Protein AF-A0A962AGZ8-F1 (afdb_monomer)

pLDDT: mean 76.66, std 17.69, range [42.62, 96.75]

Secondary structure (DSSP, 8-state):
--SHHHHHHHHHHHHHHHHHHHHHHHTT------S----HHHHHHHHHHHHHHHHHHHHHHHHHHHHH-TT-HHHHHHHHHHHHHTT--HHHHHHHHHHHHHHSTT-HHHHHHHHHHHSPPGGGTT-

Solvent-accessible surface area (backbone atoms only — not comparable to full-atom values): 7457 Å² total; per-residue (Å²): 144,77,76,70,63,60,57,54,55,52,51,53,52,51,52,54,51,51,51,52,52,51,50,58,59,60,72,63,61,76,73,92,66,100,56,84,79,74,59,68,64,61,57,51,51,53,52,51,50,53,52,52,50,52,53,51,53,49,51,50,49,39,53,54,49,36,72,78,38,80,78,47,34,67,53,34,48,53,44,33,46,51,35,49,77,68,69,45,66,50,70,63,34,50,53,39,43,54,57,20,36,76,72,43,72,85,49,64,66,55,56,53,46,50,52,60,53,68,52,72,57,81,84,67,75,79,120

Structure (mmCIF, N/CA/C/O backbone):
data_AF-A0A962AGZ8-F1
#
_entry.id   AF-A0A962AGZ8-F1
#
loop_
_atom_site.group_PDB
_atom_site.id
_atom_site.type_symbol
_atom_site.label_atom_id
_atom_site.label_alt_id
_atom_site.label_comp_id
_atom_site.label_asym_id
_atom_site.label_entity_id
_atom_site.label_seq_id
_atom_site.pdbx_PDB_ins_code
_atom_site.Cartn_x
_atom_site.Cartn_y
_atom_site.Cartn_z
_atom_site.occupancy
_atom_site.B_iso_or_equiv
_atom_site.auth_seq_id
_atom_site.auth_comp_id
_atom_site.auth_asym_id
_atom_site.auth_atom_id
_atom_site.pdbx_PDB_model_num
ATOM 1 N N . MET A 1 1 ? -41.383 8.520 -24.402 1.00 50.31 1 MET A N 1
ATOM 2 C CA . MET A 1 1 ? -40.368 8.178 -25.429 1.00 50.31 1 MET A CA 1
ATOM 3 C C . MET A 1 1 ? -39.261 9.238 -25.445 1.00 50.31 1 MET A C 1
ATOM 5 O O . MET A 1 1 ? -39.315 10.142 -26.262 1.00 50.31 1 MET A O 1
ATOM 9 N N . THR A 1 2 ? -38.274 9.182 -24.542 1.00 54.00 2 THR A N 1
ATOM 10 C CA . THR A 1 2 ? -37.207 10.218 -24.469 1.00 54.00 2 THR A CA 1
ATOM 11 C C . THR A 1 2 ? -35.845 9.708 -23.968 1.00 54.00 2 THR A C 1
ATOM 13 O O . THR A 1 2 ? -34.929 10.500 -23.796 1.00 54.00 2 THR A O 1
ATOM 16 N N . ALA A 1 3 ? -35.642 8.396 -23.795 1.00 52.41 3 ALA A N 1
ATOM 17 C CA . ALA A 1 3 ? -34.356 7.851 -23.327 1.00 52.41 3 ALA A CA 1
ATOM 18 C C . ALA A 1 3 ? -33.334 7.580 -24.455 1.00 52.41 3 ALA A C 1
ATOM 20 O O . ALA A 1 3 ? -32.144 7.418 -24.198 1.00 52.41 3 ALA A O 1
ATOM 21 N N . SER A 1 4 ? -33.775 7.542 -25.718 1.00 53.12 4 SER A N 1
ATOM 22 C CA . SER A 1 4 ? -32.930 7.075 -26.831 1.00 53.12 4 SER A CA 1
ATOM 23 C C . SER A 1 4 ? -32.021 8.151 -27.436 1.00 53.12 4 SER A C 1
ATOM 25 O O . SER A 1 4 ? -31.049 7.822 -28.106 1.00 53.12 4 SER A O 1
ATOM 27 N N . ARG A 1 5 ? -32.303 9.439 -27.197 1.00 54.88 5 ARG A N 1
ATOM 28 C CA . ARG A 1 5 ? -31.551 10.556 -27.803 1.00 54.88 5 ARG A CA 1
ATOM 29 C C . ARG A 1 5 ? -30.249 10.887 -27.062 1.00 54.88 5 ARG A C 1
ATOM 31 O O . ARG A 1 5 ? -29.282 11.288 -27.696 1.00 54.88 5 ARG A O 1
ATOM 38 N N . PHE A 1 6 ? -30.186 10.627 -25.753 1.00 53.38 6 PHE A N 1
ATOM 39 C CA . PHE A 1 6 ? -28.974 10.837 -24.949 1.00 53.38 6 PHE A CA 1
ATOM 40 C C . PHE A 1 6 ? -27.847 9.855 -25.289 1.00 53.38 6 PHE A C 1
ATOM 42 O O . PHE A 1 6 ? -26.677 10.225 -25.279 1.00 53.38 6 PHE A O 1
ATOM 49 N N . ARG A 1 7 ? -28.190 8.612 -25.648 1.00 55.00 7 ARG A N 1
ATOM 50 C CA . ARG A 1 7 ? -27.199 7.586 -26.009 1.00 55.00 7 ARG A CA 1
ATOM 51 C C . ARG A 1 7 ? -26.507 7.883 -27.336 1.00 55.00 7 ARG A C 1
ATOM 53 O O . ARG A 1 7 ? -25.311 7.652 -27.455 1.00 55.00 7 ARG A O 1
ATOM 60 N N . ILE A 1 8 ? -27.241 8.442 -28.296 1.00 57.44 8 ILE A N 1
ATOM 61 C CA . ILE A 1 8 ? -26.705 8.795 -29.616 1.00 57.44 8 ILE A CA 1
ATOM 62 C C . ILE A 1 8 ? -25.751 9.993 -29.499 1.00 57.44 8 ILE A C 1
ATOM 64 O O . ILE A 1 8 ? -24.678 9.980 -30.096 1.00 57.44 8 ILE A O 1
ATOM 68 N N . LEU A 1 9 ? -26.090 10.984 -28.664 1.00 57.91 9 LEU A N 1
ATOM 69 C CA . LEU A 1 9 ? -25.225 12.142 -28.428 1.00 57.91 9 LEU A CA 1
ATOM 70 C C . LEU A 1 9 ? -23.910 11.752 -27.730 1.00 57.91 9 LEU A C 1
ATOM 72 O O . LEU A 1 9 ? -22.845 12.224 -28.116 1.00 57.91 9 LEU A O 1
ATOM 76 N N . ALA A 1 10 ? -23.973 10.849 -26.744 1.00 59.16 10 ALA A N 1
ATOM 77 C CA . ALA A 1 10 ? -22.787 10.354 -26.043 1.00 59.16 10 ALA A CA 1
ATOM 78 C C . ALA A 1 10 ? -21.858 9.542 -26.966 1.00 59.16 10 ALA A C 1
ATOM 80 O O . ALA A 1 10 ? -20.638 9.658 -26.874 1.00 59.16 10 ALA A O 1
ATOM 81 N N . PHE A 1 11 ? -22.428 8.766 -27.894 1.00 59.25 11 PHE A N 1
ATOM 82 C CA . PH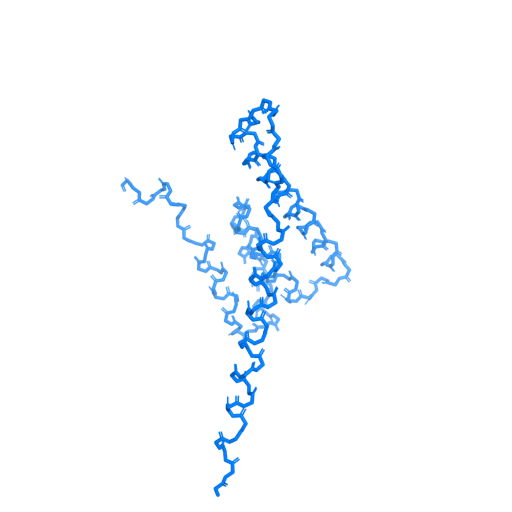E A 1 11 ? -21.653 7.990 -28.866 1.00 59.25 11 PHE A CA 1
ATOM 83 C C . PHE A 1 11 ? -20.949 8.880 -29.897 1.00 59.25 11 PHE A C 1
ATOM 85 O O . PHE A 1 11 ? -19.788 8.645 -30.228 1.00 59.25 11 PHE A O 1
ATOM 92 N N . ALA A 1 12 ? -21.620 9.935 -30.367 1.00 62.59 12 ALA A N 1
ATOM 93 C CA . ALA A 1 12 ? -21.024 10.901 -31.287 1.00 62.59 12 ALA A CA 1
ATOM 94 C C . ALA A 1 12 ? -19.846 11.656 -30.642 1.00 62.59 12 ALA A C 1
ATOM 96 O O . ALA A 1 12 ? -18.816 11.860 -31.284 1.00 62.59 12 ALA A O 1
ATOM 97 N N . LEU A 1 13 ? -19.961 12.005 -29.355 1.00 62.78 13 LEU A N 1
ATOM 98 C CA . LEU A 1 13 ? -18.887 12.671 -28.614 1.00 62.78 13 LEU A CA 1
ATOM 99 C C . LEU A 1 13 ? -17.679 11.746 -28.386 1.00 62.78 13 LEU A C 1
ATOM 101 O O . LEU A 1 13 ? -16.535 12.182 -28.507 1.00 62.78 13 LEU A O 1
ATOM 105 N N . ALA A 1 14 ? -17.925 10.460 -28.120 1.00 61.09 14 ALA A N 1
ATOM 106 C CA . ALA A 1 14 ? -16.871 9.456 -27.977 1.00 61.09 14 ALA A CA 1
ATOM 107 C C . ALA A 1 14 ? -16.116 9.208 -29.295 1.00 61.09 14 ALA A C 1
ATOM 109 O O . ALA A 1 14 ? -14.892 9.082 -29.287 1.00 61.09 14 ALA A O 1
ATOM 110 N N . LEU A 1 15 ? -16.820 9.203 -30.433 1.00 69.38 15 LEU A N 1
ATOM 111 C CA . LEU A 1 15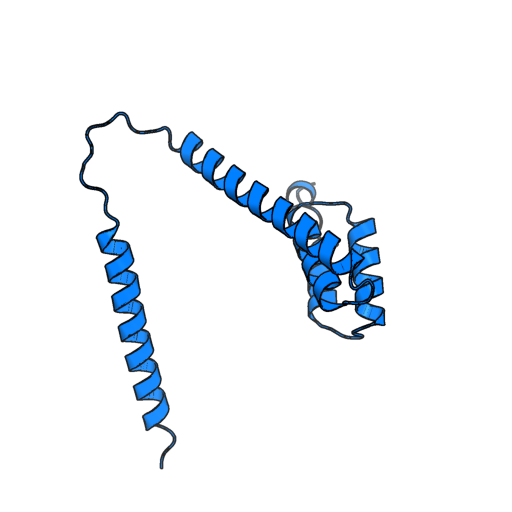 ? -16.201 9.075 -31.758 1.00 69.38 15 LEU A CA 1
ATOM 112 C C . LEU A 1 15 ? -15.349 10.297 -32.121 1.00 69.38 15 LEU A C 1
ATOM 114 O O . LEU A 1 15 ? -14.245 10.136 -32.640 1.00 69.38 15 LEU A O 1
ATOM 118 N N . ALA A 1 16 ? -15.814 11.507 -31.801 1.00 69.38 16 ALA A N 1
ATOM 119 C CA . ALA A 1 16 ? -15.030 12.723 -32.009 1.00 69.38 16 ALA A CA 1
ATOM 120 C C . ALA A 1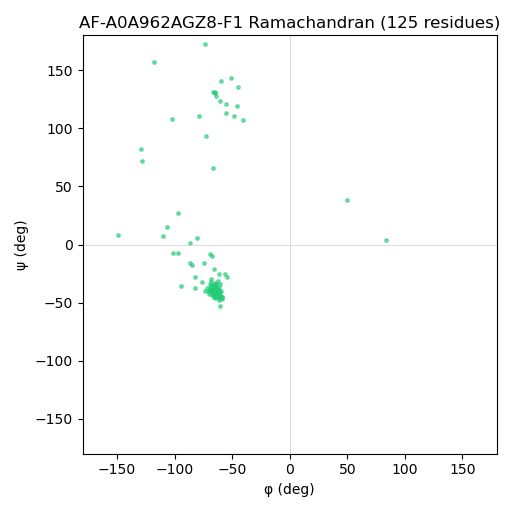 16 ? -13.750 12.726 -31.155 1.00 69.38 16 ALA A C 1
ATOM 122 O O . ALA A 1 16 ? -12.675 13.063 -31.649 1.00 69.38 16 ALA A O 1
ATOM 123 N N . PHE A 1 17 ? -13.838 12.279 -29.899 1.00 69.50 17 PHE A N 1
ATOM 124 C CA . PHE A 1 17 ? -12.672 12.159 -29.024 1.00 69.50 17 PHE A CA 1
ATOM 125 C C . PHE A 1 17 ? -11.678 11.104 -29.531 1.00 69.50 17 PHE A C 1
ATOM 127 O O . PHE A 1 17 ? -10.476 11.359 -29.572 1.00 69.50 17 PHE A O 1
ATOM 134 N N . ALA A 1 18 ? -12.171 9.953 -29.999 1.00 68.62 18 ALA A N 1
ATOM 135 C CA . ALA A 1 18 ? -11.334 8.915 -30.596 1.00 68.62 18 ALA A CA 1
ATOM 136 C C . ALA A 1 18 ? -10.606 9.409 -31.859 1.00 68.62 18 ALA A C 1
ATOM 138 O O . ALA A 1 18 ? -9.424 9.120 -32.029 1.00 68.62 18 ALA A O 1
ATOM 139 N N . ALA A 1 19 ? -11.266 10.205 -32.707 1.00 70.06 19 ALA A N 1
ATOM 140 C CA . ALA A 1 19 ? -10.645 10.790 -33.895 1.00 70.06 19 ALA A CA 1
ATOM 141 C C . ALA A 1 19 ? -9.545 11.810 -33.544 1.00 70.06 19 ALA A C 1
ATOM 143 O O . ALA A 1 19 ? -8.493 11.819 -34.180 1.00 70.06 19 ALA A O 1
ATOM 144 N N . ILE A 1 20 ? -9.748 12.626 -32.503 1.00 71.00 20 ILE A N 1
ATOM 145 C CA . ILE A 1 20 ? -8.750 13.601 -32.031 1.00 71.00 20 ILE A CA 1
ATOM 146 C C . ILE A 1 20 ? -7.527 12.889 -31.437 1.00 71.00 20 ILE A C 1
ATOM 148 O O . ILE A 1 20 ? -6.392 13.248 -31.748 1.00 71.00 20 ILE A O 1
ATOM 152 N N . VAL A 1 21 ? -7.742 11.845 -30.633 1.00 69.50 21 VAL A N 1
ATOM 153 C CA . VAL A 1 21 ? -6.657 11.030 -30.067 1.00 69.50 21 VAL A CA 1
ATOM 154 C C . VAL A 1 21 ? -5.889 10.304 -31.175 1.00 69.50 21 VAL A C 1
ATOM 156 O O . VAL A 1 21 ? -4.660 10.303 -31.168 1.00 69.50 21 VAL A O 1
ATOM 159 N N . LEU A 1 22 ? -6.589 9.759 -32.174 1.00 68.75 22 LEU A N 1
ATOM 160 C CA . LEU A 1 22 ? -5.962 9.085 -33.310 1.00 68.75 22 LEU A CA 1
ATOM 161 C C . LEU A 1 22 ? -5.146 10.055 -34.182 1.00 68.75 22 LEU A C 1
ATOM 163 O O . LEU A 1 22 ? -4.044 9.708 -34.605 1.00 68.75 22 LEU A O 1
ATOM 167 N N . ALA A 1 23 ? -5.630 11.284 -34.391 1.00 63.66 23 ALA A N 1
ATOM 168 C CA . ALA A 1 23 ? -4.889 12.330 -35.096 1.00 63.66 23 ALA A CA 1
ATOM 169 C C . ALA A 1 23 ? -3.637 12.785 -34.320 1.00 63.66 23 ALA A C 1
ATOM 171 O O . ALA A 1 23 ? -2.583 12.982 -34.923 1.00 63.66 23 ALA A O 1
ATOM 172 N N . ALA A 1 24 ? -3.712 12.883 -32.988 1.00 62.25 24 ALA A N 1
ATOM 173 C CA . ALA A 1 24 ? -2.562 13.205 -32.137 1.00 62.25 24 ALA A CA 1
ATOM 174 C C . ALA A 1 24 ? -1.505 12.082 -32.111 1.00 62.25 24 ALA A C 1
ATOM 176 O O . ALA A 1 24 ? -0.309 12.357 -32.023 1.00 62.25 24 ALA A O 1
ATOM 177 N N . LEU A 1 25 ? -1.934 10.822 -32.237 1.00 59.56 25 LEU A N 1
ATOM 178 C CA . LEU A 1 25 ? -1.047 9.666 -32.396 1.00 59.56 25 LEU A CA 1
ATOM 179 C C . LEU A 1 25 ? -0.384 9.626 -33.781 1.00 59.56 25 LEU A C 1
ATOM 181 O O . LEU A 1 25 ? 0.797 9.302 -33.875 1.00 59.56 25 LEU A O 1
ATOM 185 N N . TYR A 1 26 ? -1.099 10.012 -34.842 1.00 59.41 26 TYR A N 1
ATOM 186 C CA . TYR A 1 26 ? -0.548 10.052 -36.203 1.00 59.41 26 TYR A CA 1
ATOM 187 C C . TYR A 1 26 ? 0.377 11.248 -36.461 1.00 59.41 26 TYR A C 1
ATOM 189 O O . TYR A 1 26 ? 1.363 11.111 -37.181 1.00 59.41 26 TYR A O 1
ATOM 197 N N . ALA A 1 27 ? 0.128 12.400 -35.830 1.00 56.47 27 ALA A N 1
ATOM 198 C CA . ALA A 1 27 ? 1.019 13.564 -35.896 1.00 56.47 27 ALA A CA 1
ATOM 199 C C . ALA A 1 27 ? 2.371 13.337 -35.188 1.00 56.47 27 ALA A C 1
ATOM 201 O O . ALA A 1 27 ? 3.290 14.139 -35.333 1.00 56.47 27 ALA A O 1
ATOM 202 N N . ARG A 1 28 ? 2.506 12.234 -34.438 1.00 52.00 28 ARG A N 1
ATOM 203 C CA . ARG A 1 28 ? 3.729 11.822 -33.740 1.00 52.00 28 ARG A CA 1
ATOM 204 C C . ARG A 1 28 ? 4.548 10.800 -34.535 1.00 52.00 28 ARG A C 1
ATOM 206 O O . ARG A 1 28 ? 5.274 10.009 -33.941 1.00 52.00 28 ARG A O 1
ATOM 213 N N . GLN A 1 29 ? 4.455 10.803 -35.866 1.00 47.62 29 GLN A N 1
ATOM 214 C CA . GLN A 1 29 ? 5.471 10.157 -36.695 1.00 47.62 29 GLN A CA 1
ATOM 215 C C 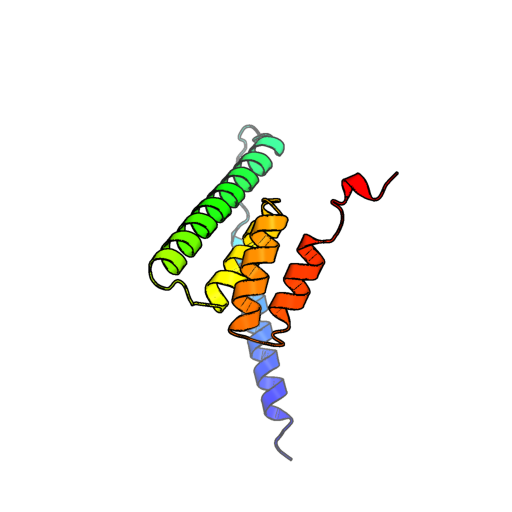. GLN A 1 29 ? 6.689 11.085 -36.791 1.00 47.62 29 GLN A C 1
ATOM 217 O O . GLN A 1 29 ? 6.585 12.151 -37.404 1.00 47.62 29 GLN A O 1
ATOM 222 N N . PRO A 1 30 ? 7.840 10.738 -36.185 1.00 48.34 30 PRO A N 1
ATOM 223 C CA . PRO A 1 30 ? 9.052 11.498 -36.415 1.00 48.34 30 PRO A CA 1
ATOM 224 C C . PRO A 1 30 ? 9.440 11.343 -37.885 1.00 48.34 30 PRO A C 1
ATOM 226 O O . PRO A 1 30 ? 9.488 10.235 -38.425 1.00 48.34 30 PRO A O 1
ATOM 229 N N . ALA A 1 31 ? 9.697 12.481 -38.527 1.00 50.84 31 ALA A N 1
ATOM 230 C CA . ALA A 1 31 ? 10.358 12.544 -39.816 1.00 50.84 31 ALA A CA 1
ATOM 231 C C . ALA A 1 31 ? 11.568 11.598 -39.811 1.00 50.84 31 ALA A C 1
ATOM 233 O O . ALA A 1 31 ? 12.317 11.568 -38.832 1.00 50.84 31 ALA A O 1
ATOM 234 N N . ARG A 1 32 ? 11.729 10.827 -40.896 1.00 53.03 32 ARG A N 1
ATOM 235 C CA . ARG A 1 32 ? 12.923 10.020 -41.178 1.00 53.03 32 ARG A CA 1
ATOM 236 C C . ARG A 1 32 ? 14.172 10.816 -40.796 1.00 53.03 32 ARG A C 1
ATOM 238 O O . ARG A 1 32 ? 14.528 11.774 -41.473 1.00 53.03 32 ARG A O 1
ATOM 245 N N . MET A 1 33 ? 14.798 10.414 -39.701 1.00 43.97 33 MET A N 1
ATOM 246 C CA . MET A 1 33 ? 16.137 10.825 -39.318 1.00 43.97 33 MET A CA 1
ATOM 247 C C . MET A 1 33 ? 17.042 9.651 -39.669 1.00 43.97 33 MET A C 1
ATOM 249 O O . MET A 1 33 ? 16.994 8.618 -39.003 1.00 43.97 33 MET A O 1
ATOM 253 N N . ASP A 1 34 ? 17.845 9.811 -40.720 1.00 52.91 34 ASP A N 1
ATOM 254 C CA . ASP A 1 34 ? 19.039 9.006 -41.001 1.00 52.91 34 ASP A CA 1
ATOM 255 C C . ASP A 1 34 ? 20.106 9.290 -39.924 1.00 52.91 34 ASP A C 1
ATOM 257 O O . ASP A 1 34 ? 21.143 9.905 -40.166 1.00 52.91 34 ASP A O 1
ATOM 261 N N . GLY A 1 35 ? 19.804 8.904 -38.686 1.00 55.31 35 GLY A N 1
ATOM 262 C CA . GLY A 1 35 ? 20.713 8.930 -37.547 1.00 55.31 35 GLY A CA 1
ATOM 263 C C . GLY A 1 35 ? 20.927 7.513 -37.016 1.00 55.31 35 GLY A C 1
ATOM 264 O O . GLY A 1 35 ? 20.080 6.646 -37.249 1.00 55.31 35 GLY A O 1
ATOM 265 N N . PRO A 1 36 ? 22.043 7.244 -36.315 1.00 55.16 36 PRO A N 1
ATOM 266 C CA . PRO A 1 36 ? 22.316 5.923 -35.763 1.00 55.16 36 PRO A CA 1
ATOM 267 C C . PRO A 1 36 ? 21.141 5.503 -34.878 1.00 55.16 36 PRO A C 1
ATOM 269 O O . PRO A 1 36 ? 20.795 6.215 -33.936 1.00 55.16 36 PRO A O 1
ATOM 272 N N . VAL A 1 37 ? 20.508 4.379 -35.224 1.00 55.47 37 VAL A N 1
ATOM 273 C CA . VAL A 1 37 ? 19.362 3.823 -34.501 1.00 55.47 37 VAL A CA 1
ATOM 274 C C . VAL A 1 37 ? 19.776 3.645 -33.037 1.00 55.47 37 VAL A C 1
ATOM 276 O O . VAL A 1 37 ? 20.680 2.850 -32.769 1.00 55.47 37 VAL A O 1
ATOM 279 N N . PRO A 1 38 ? 19.191 4.393 -32.084 1.00 55.81 38 PRO A N 1
ATOM 280 C CA . PRO A 1 38 ? 19.464 4.162 -30.677 1.00 55.81 38 PRO A CA 1
ATOM 281 C C . PRO A 1 38 ? 18.956 2.768 -30.313 1.00 55.81 38 PRO A C 1
ATOM 283 O O . PRO A 1 38 ? 17.808 2.432 -30.600 1.00 55.81 38 PRO A O 1
ATOM 286 N N . ASP A 1 39 ? 19.831 1.967 -29.706 1.00 58.22 39 ASP A N 1
ATOM 287 C CA . ASP A 1 39 ? 19.541 0.608 -29.253 1.00 58.22 39 ASP A CA 1
ATOM 288 C C . ASP A 1 39 ? 18.195 0.560 -28.516 1.00 58.22 39 ASP A C 1
ATOM 290 O O . ASP A 1 39 ? 18.018 1.227 -27.492 1.00 58.22 39 ASP A O 1
ATOM 294 N N . SER A 1 40 ? 17.238 -0.223 -29.020 1.00 56.59 40 SER A N 1
ATOM 295 C CA . SER A 1 40 ? 15.890 -0.335 -28.441 1.00 56.59 40 SER A CA 1
ATOM 296 C C . SER A 1 40 ? 15.913 -0.752 -26.963 1.00 56.59 40 SER A C 1
ATOM 298 O O . SER A 1 40 ? 15.009 -0.388 -26.213 1.00 56.59 40 SER A O 1
ATOM 300 N N . GLY A 1 41 ? 16.971 -1.446 -26.522 1.00 58.28 41 GLY A N 1
ATOM 301 C CA . GLY A 1 41 ? 17.213 -1.753 -25.109 1.00 58.28 41 GLY A CA 1
ATOM 302 C C . GLY A 1 41 ? 17.435 -0.503 -24.248 1.00 58.28 41 GLY A C 1
ATOM 303 O O . GLY A 1 41 ? 16.821 -0.370 -23.198 1.00 58.28 41 GLY A O 1
ATOM 304 N N . ARG A 1 42 ? 18.195 0.489 -24.737 1.00 56.09 42 ARG A N 1
ATOM 305 C CA . ARG A 1 42 ? 18.453 1.745 -24.006 1.00 56.09 42 ARG A CA 1
ATOM 306 C C . ARG A 1 42 ? 17.197 2.588 -23.797 1.00 56.09 42 ARG A C 1
ATOM 308 O O . ARG A 1 42 ? 17.093 3.275 -22.785 1.00 56.09 42 ARG A O 1
ATOM 315 N N . ILE A 1 43 ? 16.264 2.573 -24.749 1.00 56.09 43 ILE A N 1
ATOM 316 C CA . ILE A 1 43 ? 15.002 3.323 -24.631 1.00 56.09 43 ILE A CA 1
ATOM 317 C C . ILE A 1 43 ? 14.073 2.637 -23.623 1.00 56.09 43 ILE A C 1
ATOM 319 O O . ILE A 1 43 ? 13.447 3.319 -22.812 1.00 56.09 43 ILE A O 1
ATOM 323 N N . ALA A 1 44 ? 14.022 1.302 -23.636 1.00 59.50 44 ALA A N 1
ATOM 324 C CA . ALA A 1 44 ? 13.275 0.529 -22.650 1.00 59.50 44 ALA A CA 1
ATOM 325 C C . ALA A 1 44 ? 13.830 0.747 -21.232 1.00 59.50 44 ALA A C 1
ATOM 327 O O . ALA A 1 44 ? 13.053 1.049 -20.326 1.00 59.50 44 ALA A O 1
ATOM 328 N N . ASP A 1 45 ? 15.154 0.716 -21.061 1.00 59.25 45 ASP A N 1
ATOM 329 C CA . ASP A 1 45 ? 15.810 0.933 -19.768 1.00 59.25 45 ASP A CA 1
ATOM 330 C C . ASP A 1 45 ? 15.597 2.355 -19.229 1.00 59.25 45 ASP A C 1
ATOM 332 O O . ASP A 1 45 ? 15.246 2.514 -18.060 1.00 59.25 45 ASP A O 1
ATOM 336 N N . MET A 1 46 ? 15.722 3.394 -20.070 1.00 61.47 46 MET A N 1
ATOM 337 C CA . MET A 1 46 ? 15.416 4.773 -19.654 1.00 61.47 46 MET A CA 1
ATOM 338 C C . MET A 1 46 ? 13.947 4.919 -19.254 1.00 61.47 46 MET A C 1
ATOM 340 O O . MET A 1 46 ? 13.654 5.498 -18.212 1.00 61.47 46 MET A O 1
ATOM 344 N N . SER A 1 47 ? 13.025 4.340 -20.032 1.00 63.72 47 SER A N 1
ATOM 345 C CA . SER A 1 47 ? 11.601 4.406 -19.704 1.00 63.72 47 SER A CA 1
ATOM 346 C C . SER A 1 47 ? 11.277 3.688 -18.395 1.00 63.72 47 SER A C 1
ATOM 348 O O . SER A 1 47 ? 10.553 4.244 -17.581 1.00 63.72 47 SER A O 1
ATOM 350 N N . ALA A 1 48 ? 11.859 2.510 -18.143 1.00 68.00 48 ALA A N 1
ATOM 351 C CA . ALA A 1 48 ? 11.654 1.748 -16.914 1.00 68.00 48 ALA A CA 1
ATOM 352 C C . ALA A 1 48 ? 12.259 2.448 -15.687 1.00 68.00 48 ALA A C 1
ATOM 354 O O . ALA A 1 48 ? 11.693 2.391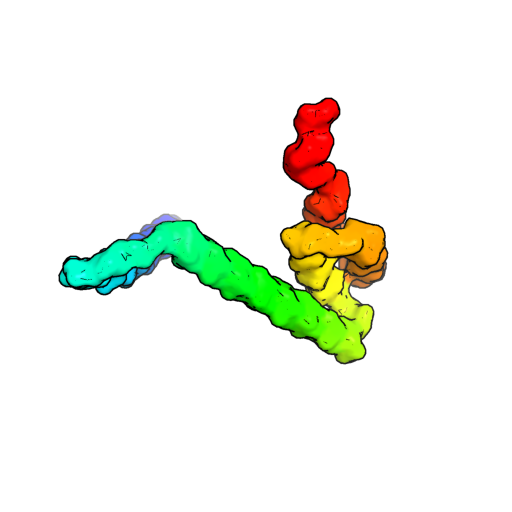 -14.592 1.00 68.00 48 ALA A O 1
ATOM 355 N N . GLN A 1 49 ? 13.395 3.123 -15.866 1.00 67.06 49 GLN A N 1
ATOM 356 C CA . GLN A 1 49 ? 14.039 3.902 -14.817 1.00 67.06 49 GLN A CA 1
ATOM 357 C C . GLN A 1 49 ? 13.212 5.140 -14.443 1.00 67.06 49 GLN A C 1
ATOM 359 O O . GLN A 1 49 ? 13.043 5.410 -13.253 1.00 67.06 49 GLN A O 1
ATOM 364 N N . ASP A 1 50 ? 12.633 5.831 -15.428 1.00 72.25 50 ASP A N 1
ATOM 365 C CA . ASP A 1 50 ? 11.738 6.969 -15.198 1.00 72.25 50 ASP A CA 1
ATOM 366 C C . ASP A 1 50 ? 10.461 6.545 -14.455 1.00 72.25 50 ASP A C 1
ATOM 368 O O . ASP A 1 50 ? 10.060 7.208 -13.495 1.00 72.25 50 ASP A O 1
ATOM 372 N N . THR A 1 51 ? 9.849 5.409 -14.822 1.00 77.12 51 THR A N 1
ATOM 373 C CA . THR A 1 51 ? 8.677 4.886 -14.094 1.00 77.12 51 THR A CA 1
ATOM 374 C C . THR A 1 51 ? 9.031 4.526 -12.657 1.00 77.12 51 THR A C 1
ATOM 376 O O . THR A 1 51 ? 8.317 4.902 -11.730 1.00 77.12 51 THR A O 1
ATOM 379 N N . ARG A 1 52 ? 10.170 3.855 -12.449 1.00 78.00 52 ARG A N 1
ATOM 380 C CA . ARG A 1 52 ? 10.619 3.466 -11.109 1.00 78.00 52 ARG A CA 1
ATOM 381 C C . ARG A 1 52 ? 10.896 4.681 -10.228 1.00 78.00 52 ARG A C 1
ATOM 383 O O . ARG A 1 52 ? 10.586 4.652 -9.040 1.00 78.00 52 ARG A O 1
ATOM 390 N N . GLN A 1 53 ? 11.463 5.746 -10.793 1.00 82.50 53 GLN A N 1
ATOM 391 C CA . GLN A 1 53 ? 11.687 6.990 -10.064 1.00 82.50 53 GLN A CA 1
ATOM 392 C C . GLN A 1 53 ? 10.360 7.649 -9.667 1.00 82.50 53 GLN A C 1
ATOM 394 O O . GLN A 1 53 ? 10.203 8.046 -8.512 1.00 82.50 53 GLN A O 1
ATOM 399 N N . ALA A 1 54 ? 9.382 7.685 -10.577 1.00 86.50 54 ALA A N 1
ATOM 400 C CA . ALA A 1 54 ? 8.049 8.205 -10.287 1.00 86.50 54 ALA A CA 1
ATOM 401 C C . ALA A 1 54 ? 7.349 7.419 -9.162 1.00 86.50 54 ALA A C 1
ATOM 403 O O . ALA A 1 54 ? 6.763 8.023 -8.260 1.00 86.50 54 ALA A O 1
ATOM 404 N N . ASP A 1 55 ? 7.468 6.089 -9.159 1.00 86.81 55 ASP A N 1
ATOM 405 C CA . ASP A 1 55 ? 6.904 5.241 -8.105 1.00 86.81 55 ASP A CA 1
ATOM 406 C C . ASP A 1 55 ? 7.561 5.506 -6.738 1.00 86.81 55 ASP A C 1
ATOM 408 O O . ASP A 1 55 ? 6.878 5.565 -5.713 1.00 86.81 55 ASP A O 1
ATOM 412 N N . LEU A 1 56 ? 8.880 5.725 -6.700 1.00 88.56 56 LEU A N 1
ATOM 413 C CA . LEU A 1 56 ? 9.599 6.075 -5.469 1.00 88.56 56 LEU A CA 1
ATOM 414 C C . LEU A 1 56 ? 9.197 7.456 -4.933 1.00 88.56 56 LEU A C 1
ATOM 416 O O . LEU A 1 56 ? 8.977 7.614 -3.727 1.00 88.56 56 LEU A O 1
ATOM 420 N N . ASP A 1 57 ? 9.058 8.446 -5.814 1.00 91.25 57 ASP A N 1
ATOM 421 C CA . ASP A 1 57 ? 8.619 9.791 -5.437 1.00 91.25 57 ASP A CA 1
ATOM 422 C C . ASP A 1 57 ? 7.184 9.769 -4.894 1.00 91.25 57 ASP A C 1
ATOM 424 O O . ASP A 1 57 ? 6.863 10.438 -3.903 1.00 91.25 57 ASP A O 1
ATOM 428 N N . GLN A 1 58 ? 6.326 8.937 -5.484 1.00 91.88 58 GLN A N 1
ATOM 429 C CA . GLN A 1 58 ? 4.959 8.736 -5.027 1.00 91.88 58 GLN A CA 1
ATOM 430 C C . GLN A 1 58 ? 4.901 7.999 -3.676 1.00 91.88 58 GLN A C 1
ATOM 432 O O . GLN A 1 58 ? 4.119 8.388 -2.800 1.00 91.88 58 GLN A O 1
ATOM 437 N N . GLU A 1 59 ? 5.763 7.000 -3.449 1.00 92.38 59 GLU A N 1
ATOM 438 C CA . GLU A 1 59 ? 5.907 6.329 -2.147 1.00 92.38 59 GLU A CA 1
ATOM 439 C C . GLU A 1 59 ? 6.303 7.341 -1.058 1.00 92.38 59 GLU A C 1
ATOM 441 O O . GLU A 1 59 ? 5.704 7.380 0.027 1.00 92.38 59 GLU A O 1
ATOM 446 N N . ALA A 1 60 ? 7.266 8.216 -1.359 1.00 93.44 60 ALA A N 1
ATOM 447 C CA . ALA A 1 60 ? 7.700 9.273 -0.454 1.00 93.44 60 ALA A CA 1
ATOM 448 C C . ALA A 1 60 ? 6.581 10.291 -0.178 1.00 93.44 60 ALA A C 1
ATOM 450 O O . ALA A 1 60 ? 6.378 10.691 0.974 1.00 93.44 60 ALA A O 1
ATOM 451 N N . ALA A 1 61 ? 5.822 10.689 -1.202 1.00 94.19 61 ALA A N 1
ATOM 452 C CA . ALA A 1 61 ? 4.706 11.620 -1.063 1.00 94.19 61 ALA A CA 1
ATOM 453 C C . ALA A 1 61 ? 3.614 11.073 -0.133 1.00 94.19 61 ALA A C 1
ATOM 455 O O . ALA A 1 61 ? 3.198 11.767 0.798 1.00 94.19 61 ALA A O 1
ATOM 456 N N . PHE A 1 62 ? 3.196 9.816 -0.314 1.00 92.12 62 PHE A N 1
ATOM 457 C CA . PHE A 1 62 ? 2.205 9.195 0.569 1.00 92.12 62 PHE A CA 1
ATOM 458 C C . PHE A 1 62 ? 2.726 8.996 1.991 1.00 92.12 62 PHE A C 1
ATOM 460 O O . PHE A 1 62 ? 1.988 9.206 2.953 1.00 92.12 62 PHE A O 1
ATOM 467 N N . THR A 1 63 ? 4.007 8.662 2.145 1.00 93.56 63 THR A N 1
ATOM 468 C CA . THR A 1 63 ? 4.635 8.558 3.468 1.00 93.56 63 THR A CA 1
ATOM 469 C C . THR A 1 63 ? 4.602 9.903 4.202 1.00 93.56 63 THR A C 1
ATOM 471 O O . THR A 1 63 ? 4.222 9.964 5.372 1.00 93.56 63 THR A O 1
ATOM 474 N N . ARG A 1 64 ? 4.917 11.008 3.510 1.00 94.94 64 ARG A N 1
ATOM 475 C CA . ARG A 1 64 ? 4.813 12.369 4.067 1.00 94.94 64 ARG A CA 1
ATOM 476 C C . ARG A 1 64 ? 3.369 12.755 4.381 1.00 94.94 64 ARG A C 1
ATOM 478 O O . ARG A 1 64 ? 3.120 13.358 5.422 1.00 94.94 64 ARG A O 1
ATOM 485 N N . ALA A 1 65 ? 2.419 12.392 3.521 1.00 93.81 65 ALA A N 1
ATOM 486 C CA . ALA A 1 65 ? 1.001 12.646 3.758 1.00 93.81 65 ALA A CA 1
ATOM 487 C C . ALA A 1 65 ? 0.499 11.919 5.019 1.00 93.81 65 ALA A C 1
ATOM 489 O O . ALA A 1 65 ? -0.170 12.535 5.847 1.00 93.81 65 ALA A O 1
ATOM 490 N N . LEU A 1 66 ? 0.900 10.660 5.233 1.00 93.38 66 LEU A N 1
ATOM 491 C CA . LEU A 1 66 ? 0.577 9.918 6.458 1.00 93.38 66 LEU A CA 1
ATOM 492 C C . LEU A 1 66 ? 1.285 1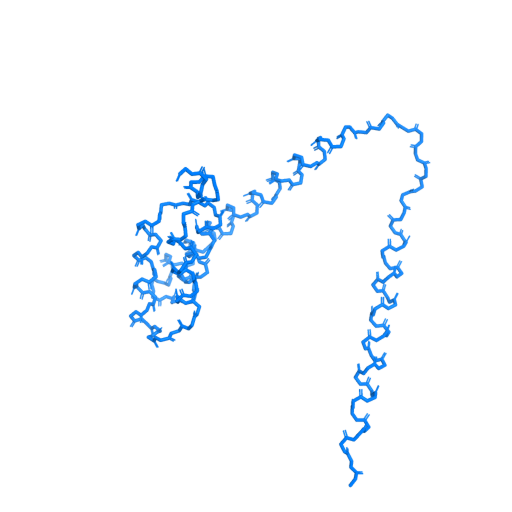0.463 7.698 1.00 93.38 66 LEU A C 1
ATOM 494 O O . LEU A 1 66 ? 0.729 10.381 8.788 1.00 93.38 66 LEU A O 1
ATOM 498 N N . ALA A 1 67 ? 2.474 11.053 7.564 1.00 94.94 67 ALA A N 1
ATOM 499 C CA . ALA A 1 67 ? 3.117 11.737 8.685 1.00 94.94 67 ALA A CA 1
ATOM 500 C C . ALA A 1 67 ? 2.299 12.953 9.160 1.00 94.94 67 ALA A C 1
ATOM 502 O O . ALA A 1 67 ? 2.258 13.238 10.353 1.00 94.94 67 ALA A O 1
ATOM 503 N N . GLN A 1 68 ? 1.615 13.644 8.241 1.00 95.62 68 GLN A N 1
ATOM 504 C CA . GLN A 1 68 ? 0.732 14.769 8.568 1.00 95.62 68 GLN A CA 1
ATOM 505 C C . GLN A 1 68 ? -0.658 14.310 9.028 1.00 95.62 68 GLN A C 1
ATOM 507 O O . GLN A 1 68 ? -1.258 14.924 9.908 1.00 95.62 68 GLN A O 1
ATOM 512 N N . LYS A 1 69 ? -1.186 13.241 8.423 1.00 93.81 69 LYS A N 1
ATOM 513 C CA . LYS A 1 69 ? -2.503 12.665 8.718 1.00 93.81 69 LYS A CA 1
ATOM 514 C C . LYS A 1 69 ? -2.369 11.158 8.955 1.00 93.81 69 LYS A C 1
ATOM 516 O O . LYS A 1 69 ? -2.650 10.365 8.055 1.00 93.81 69 LYS A O 1
ATOM 521 N N . PRO A 1 70 ? -1.983 10.739 10.172 1.00 92.38 70 PRO A N 1
ATOM 522 C CA . PRO A 1 70 ? -1.666 9.340 10.469 1.00 92.38 70 PRO A CA 1
ATOM 523 C C . PRO A 1 70 ? -2.873 8.401 10.446 1.00 92.38 70 PRO A C 1
ATOM 525 O O . PRO A 1 70 ? -2.688 7.188 10.527 1.00 92.38 70 PRO A O 1
ATOM 528 N N . ASP A 1 71 ? -4.083 8.945 10.331 1.00 93.06 71 ASP A N 1
ATOM 529 C CA . ASP A 1 71 ? -5.344 8.206 10.290 1.00 93.06 71 ASP A CA 1
ATOM 530 C C . ASP A 1 71 ? -6.029 8.236 8.919 1.00 93.06 71 ASP A C 1
ATOM 532 O O . ASP A 1 71 ? -7.148 7.741 8.782 1.00 93.06 71 ASP A O 1
ATOM 536 N N . ASP A 1 72 ? -5.368 8.780 7.893 1.00 95.44 72 ASP A N 1
ATOM 537 C CA . ASP A 1 72 ? -5.907 8.802 6.535 1.00 95.44 72 ASP A CA 1
ATOM 538 C C . ASP A 1 72 ? -5.868 7.407 5.893 1.00 95.44 72 ASP A C 1
ATOM 540 O O . ASP A 1 72 ? -4.879 6.981 5.291 1.00 95.44 72 ASP A O 1
ATOM 544 N N . ALA A 1 73 ? -6.986 6.698 6.028 1.00 94.12 73 ALA A N 1
ATOM 545 C CA . ALA A 1 73 ? -7.169 5.349 5.516 1.00 94.12 73 ALA A CA 1
ATOM 546 C C . ALA A 1 73 ? -7.012 5.262 3.993 1.00 94.12 73 ALA A C 1
ATOM 548 O O . ALA A 1 73 ? -6.497 4.265 3.492 1.00 94.12 73 ALA A O 1
ATOM 549 N N . GLU A 1 74 ? -7.405 6.293 3.243 1.00 93.94 74 GLU A N 1
ATOM 550 C CA . GLU A 1 74 ? -7.283 6.263 1.788 1.00 93.94 74 GLU A CA 1
ATOM 551 C C . GLU A 1 74 ? -5.816 6.333 1.357 1.00 93.94 74 GLU A C 1
ATOM 553 O O . GLU A 1 74 ? -5.380 5.555 0.502 1.00 93.94 74 GLU A O 1
ATOM 558 N N . THR A 1 75 ? -5.029 7.190 2.007 1.00 95.00 75 THR A N 1
ATOM 559 C CA . THR A 1 75 ? -3.583 7.247 1.772 1.00 95.00 75 THR A CA 1
ATOM 560 C C . THR A 1 75 ? -2.890 5.951 2.208 1.00 95.00 75 THR A C 1
ATOM 562 O O . THR A 1 75 ? -1.994 5.484 1.504 1.00 95.00 75 THR A O 1
ATOM 565 N N . MET A 1 76 ? -3.335 5.296 3.291 1.00 96.38 76 MET A N 1
ATOM 566 C CA . MET A 1 76 ? -2.821 3.969 3.676 1.00 96.38 76 MET A CA 1
ATOM 567 C C . MET A 1 76 ? -3.060 2.915 2.589 1.00 96.38 76 MET A C 1
ATOM 569 O O . MET A 1 76 ? -2.144 2.162 2.266 1.00 96.38 76 MET A O 1
ATOM 573 N N . ILE A 1 77 ? -4.261 2.871 2.000 1.00 95.19 77 ILE A N 1
ATOM 574 C CA . ILE A 1 77 ? -4.599 1.916 0.930 1.00 95.19 77 ILE A CA 1
ATOM 575 C C . ILE A 1 77 ? -3.738 2.171 -0.311 1.00 95.19 77 ILE A C 1
ATOM 577 O O . ILE A 1 77 ? -3.207 1.226 -0.893 1.00 95.19 77 ILE A O 1
ATOM 581 N N . ARG A 1 78 ? -3.572 3.439 -0.706 1.00 93.81 78 ARG A N 1
ATOM 582 C CA . ARG A 1 78 ? -2.762 3.824 -1.875 1.00 93.81 78 ARG A CA 1
ATOM 583 C C . ARG A 1 78 ? -1.282 3.500 -1.678 1.00 93.81 78 ARG A C 1
ATOM 585 O O . ARG A 1 78 ? -0.662 2.946 -2.581 1.00 93.81 78 ARG A O 1
ATOM 592 N N . LEU A 1 79 ? -0.738 3.784 -0.494 1.00 94.81 79 LEU A N 1
ATOM 593 C CA . LEU A 1 79 ? 0.636 3.423 -0.150 1.00 94.81 79 LEU A CA 1
ATOM 594 C C . LEU A 1 79 ? 0.822 1.902 -0.116 1.00 94.81 79 LEU A C 1
ATOM 596 O O . LEU A 1 79 ? 1.811 1.404 -0.642 1.00 94.81 79 LEU A O 1
ATOM 600 N N . ALA A 1 80 ? -0.129 1.154 0.451 1.00 94.62 80 ALA A N 1
ATOM 601 C CA . ALA A 1 80 ? -0.074 -0.305 0.455 1.00 94.62 80 ALA A CA 1
ATOM 602 C C . ALA A 1 80 ? -0.090 -0.881 -0.970 1.00 94.62 80 ALA A C 1
ATOM 604 O O . ALA A 1 80 ? 0.720 -1.748 -1.275 1.00 94.62 80 ALA A O 1
ATOM 605 N N . ALA A 1 81 ? -0.955 -0.372 -1.854 1.00 92.62 81 ALA A N 1
ATOM 606 C CA . ALA A 1 81 ? -1.012 -0.799 -3.254 1.00 92.62 81 ALA A CA 1
ATOM 607 C C . ALA A 1 81 ? 0.327 -0.587 -3.971 1.00 92.62 81 ALA A C 1
ATOM 609 O O . ALA A 1 81 ? 0.836 -1.497 -4.620 1.00 92.62 81 ALA A O 1
ATOM 610 N N . LEU A 1 82 ? 0.920 0.596 -3.799 1.00 92.75 82 LEU A N 1
ATOM 611 C CA . LEU A 1 82 ? 2.211 0.933 -4.389 1.00 92.75 82 LEU A CA 1
ATOM 612 C C . LEU A 1 82 ? 3.336 0.042 -3.846 1.00 92.75 82 LEU A C 1
ATOM 614 O O . LEU A 1 82 ? 4.180 -0.420 -4.603 1.00 92.75 82 LEU A O 1
ATOM 618 N N . ARG A 1 83 ? 3.316 -0.266 -2.546 1.00 92.56 83 ARG A N 1
ATOM 619 C CA . ARG A 1 83 ? 4.290 -1.166 -1.918 1.00 92.56 83 ARG A CA 1
ATOM 620 C C . ARG A 1 83 ? 4.212 -2.602 -2.419 1.00 92.56 83 ARG A C 1
ATOM 622 O O . ARG A 1 83 ? 5.255 -3.238 -2.505 1.00 92.56 83 ARG A O 1
ATOM 629 N N . VAL A 1 84 ? 3.022 -3.090 -2.769 1.00 90.31 84 VAL A N 1
ATOM 630 C CA . VAL A 1 84 ? 2.873 -4.400 -3.425 1.00 90.31 84 VAL A CA 1
ATOM 631 C C . VAL A 1 84 ? 3.525 -4.386 -4.806 1.00 90.31 84 VAL A C 1
ATOM 633 O O . VAL A 1 84 ? 4.279 -5.296 -5.120 1.00 90.31 84 VAL A O 1
ATOM 636 N N . VAL A 1 85 ? 3.281 -3.342 -5.606 1.00 88.06 85 VAL A N 1
ATOM 637 C CA . VAL A 1 85 ? 3.878 -3.200 -6.949 1.00 88.06 85 VAL A CA 1
ATOM 638 C C . VAL A 1 85 ? 5.401 -3.070 -6.880 1.00 88.06 85 VAL A C 1
ATOM 640 O O . VAL A 1 85 ? 6.108 -3.629 -7.708 1.00 88.06 85 VAL A O 1
ATOM 643 N N . LEU A 1 86 ? 5.909 -2.367 -5.869 1.00 87.94 86 LEU A N 1
ATOM 644 C CA . LEU A 1 86 ? 7.340 -2.203 -5.616 1.00 87.94 86 LEU A CA 1
ATOM 645 C C . LEU A 1 86 ? 7.986 -3.403 -4.901 1.00 87.94 86 LEU A C 1
ATOM 647 O O . LEU A 1 86 ? 9.145 -3.296 -4.495 1.00 87.94 86 LEU A O 1
ATOM 651 N N . GLU A 1 87 ? 7.242 -4.496 -4.694 1.00 87.69 87 GLU A N 1
ATOM 652 C CA . GLU A 1 87 ? 7.696 -5.713 -4.003 1.00 87.69 87 GLU A CA 1
ATOM 653 C C . GLU A 1 87 ? 8.359 -5.418 -2.646 1.00 87.69 87 GLU A C 1
ATOM 655 O O . GLU A 1 87 ? 9.362 -6.010 -2.241 1.00 87.69 87 GLU A O 1
ATOM 660 N N . ARG A 1 88 ? 7.806 -4.438 -1.926 1.00 88.50 88 ARG A N 1
ATOM 661 C CA . ARG A 1 88 ? 8.264 -4.080 -0.583 1.00 88.50 88 ARG A CA 1
ATOM 662 C C . ARG A 1 88 ? 7.826 -5.133 0.426 1.00 88.50 88 ARG A C 1
ATOM 664 O O . ARG A 1 88 ? 7.028 -6.021 0.143 1.00 88.50 88 ARG A O 1
ATOM 671 N N . ASP A 1 89 ? 8.320 -4.975 1.650 1.00 89.75 89 ASP A N 1
ATOM 672 C CA . ASP A 1 89 ? 7.993 -5.844 2.774 1.00 89.75 89 ASP A CA 1
ATOM 673 C C . ASP A 1 89 ? 6.469 -6.063 2.905 1.00 89.75 89 ASP A C 1
ATOM 675 O O . ASP A 1 89 ? 5.690 -5.164 3.258 1.00 89.75 89 ASP A O 1
ATOM 679 N N . VAL A 1 90 ? 6.050 -7.296 2.606 1.00 89.94 90 VAL A N 1
ATOM 680 C CA . VAL A 1 90 ? 4.652 -7.733 2.643 1.00 89.94 90 VAL A CA 1
ATOM 681 C C . VAL A 1 90 ? 4.086 -7.605 4.057 1.00 89.94 90 VAL A C 1
ATOM 683 O O . VAL A 1 90 ? 2.937 -7.201 4.226 1.00 89.94 90 VAL A O 1
ATOM 686 N N . LYS A 1 91 ? 4.881 -7.877 5.097 1.00 92.12 91 LYS A N 1
ATOM 687 C CA . LYS A 1 91 ? 4.438 -7.815 6.495 1.00 92.12 91 LYS A CA 1
ATOM 688 C C . LYS A 1 91 ? 4.091 -6.385 6.897 1.00 92.12 91 LYS A C 1
ATOM 690 O O . LYS A 1 91 ? 3.042 -6.162 7.504 1.00 92.12 91 LYS A O 1
ATOM 695 N N . GLU A 1 92 ? 4.928 -5.414 6.542 1.00 92.19 92 GLU A N 1
ATOM 696 C CA . GLU A 1 92 ? 4.632 -3.996 6.795 1.00 92.19 92 GLU A CA 1
ATOM 697 C C . GLU A 1 92 ? 3.439 -3.503 5.969 1.00 92.19 92 GLU A C 1
ATOM 699 O O . GLU A 1 92 ? 2.605 -2.739 6.461 1.00 92.19 92 GLU A O 1
ATOM 704 N N . THR A 1 93 ? 3.302 -3.995 4.739 1.00 93.94 93 THR A N 1
ATOM 705 C CA . THR A 1 93 ? 2.155 -3.693 3.873 1.00 93.94 93 THR A CA 1
ATOM 706 C C . THR A 1 93 ? 0.843 -4.211 4.468 1.00 93.94 93 THR A C 1
ATOM 708 O O . THR A 1 93 ? -0.149 -3.483 4.519 1.00 93.94 93 THR A O 1
ATOM 711 N N . LEU A 1 94 ? 0.833 -5.434 5.006 1.00 93.81 9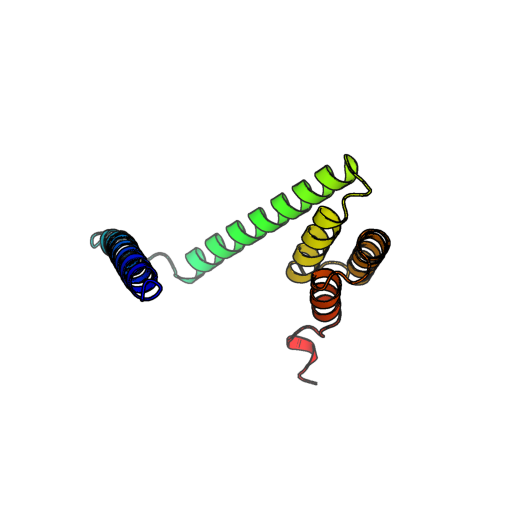4 LEU A N 1
ATOM 712 C CA . LEU A 1 94 ? -0.338 -6.008 5.670 1.00 93.81 94 LEU A CA 1
ATOM 713 C C . LEU A 1 94 ? -0.714 -5.246 6.947 1.00 93.81 94 LEU A C 1
ATOM 715 O O . LEU A 1 94 ? -1.893 -4.953 7.140 1.00 93.81 94 LEU A O 1
ATOM 719 N N . LYS A 1 95 ? 0.262 -4.832 7.768 1.00 94.94 95 LYS A N 1
ATOM 720 C CA . LYS A 1 95 ? 0.003 -3.972 8.941 1.00 94.94 95 LYS A CA 1
ATOM 721 C C . LYS A 1 95 ? -0.642 -2.645 8.547 1.00 94.94 95 LYS A C 1
ATOM 723 O O . LYS A 1 95 ? -1.530 -2.153 9.246 1.00 94.94 95 LYS A O 1
ATOM 728 N N . LEU A 1 96 ? -0.191 -2.051 7.442 1.00 93.69 96 LEU A N 1
ATOM 729 C CA . LEU A 1 96 ? -0.762 -0.812 6.923 1.00 93.69 96 LEU A CA 1
ATOM 730 C C . LEU A 1 96 ? -2.224 -1.016 6.496 1.00 93.69 96 LEU A C 1
ATOM 732 O O . LEU A 1 96 ? -3.083 -0.205 6.840 1.00 93.69 96 LEU A O 1
ATOM 736 N N . LEU A 1 97 ? -2.526 -2.136 5.833 1.00 95.19 97 LEU A N 1
ATOM 737 C CA . LEU A 1 97 ? -3.894 -2.514 5.468 1.00 95.19 97 LEU A CA 1
ATOM 738 C C . LEU A 1 97 ? -4.772 -2.822 6.688 1.00 95.19 97 LEU A C 1
ATOM 740 O O . LEU A 1 97 ? -5.938 -2.446 6.690 1.00 95.19 97 LEU A O 1
ATOM 744 N N . ASP A 1 98 ? -4.240 -3.450 7.739 1.00 96.31 98 ASP A N 1
ATOM 745 C CA . ASP A 1 98 ? -4.981 -3.672 8.991 1.00 96.31 98 ASP A CA 1
ATOM 746 C C . ASP A 1 98 ? -5.359 -2.352 9.670 1.00 96.31 98 ASP A C 1
ATOM 748 O O . ASP A 1 98 ? -6.451 -2.215 10.225 1.00 96.31 98 ASP A O 1
ATOM 752 N N . ARG A 1 99 ? -4.469 -1.354 9.623 1.00 95.94 99 ARG A N 1
ATOM 753 C CA . ARG A 1 99 ? -4.782 -0.003 10.106 1.00 95.94 99 ARG A CA 1
ATOM 754 C C . ARG A 1 99 ? -5.862 0.659 9.256 1.00 95.94 99 ARG A C 1
ATOM 756 O O . ARG A 1 99 ? -6.762 1.266 9.831 1.00 95.94 99 ARG A O 1
ATOM 763 N N . ALA A 1 100 ? -5.801 0.516 7.933 1.00 95.44 100 ALA A N 1
ATOM 764 C CA . ALA A 1 100 ? -6.822 1.044 7.033 1.00 95.44 100 ALA A CA 1
ATOM 765 C C . ALA A 1 100 ? -8.193 0.384 7.268 1.00 95.44 100 ALA A C 1
ATOM 767 O O . ALA A 1 100 ? -9.194 1.089 7.351 1.00 95.44 100 ALA A O 1
ATOM 768 N N . GLU A 1 101 ? -8.244 -0.937 7.466 1.00 96.75 101 GLU A N 1
ATOM 769 C CA . GLU A 1 101 ? -9.488 -1.697 7.688 1.00 96.75 101 GLU A CA 1
ATOM 770 C C . GLU A 1 101 ? -10.188 -1.275 8.983 1.00 96.75 101 GLU A C 1
ATOM 772 O O . GLU A 1 101 ? -11.408 -1.156 9.026 1.00 96.75 101 GLU A O 1
ATOM 777 N N . LYS A 1 102 ? -9.426 -0.960 10.039 1.00 96.56 102 LYS A N 1
ATOM 778 C CA . LYS A 1 102 ? -9.992 -0.411 11.285 1.00 96.56 102 LYS A CA 1
ATOM 779 C C . LYS A 1 102 ? -10.698 0.931 11.080 1.00 96.56 102 LYS A C 1
ATOM 781 O O . LYS A 1 102 ? -11.551 1.293 11.885 1.00 96.56 102 LYS A O 1
ATOM 786 N N . ARG A 1 103 ? -10.313 1.691 10.051 1.00 94.88 103 ARG A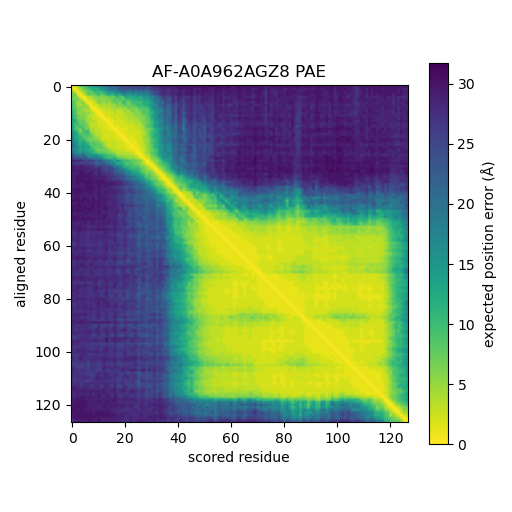 N 1
ATOM 787 C CA . ARG A 1 103 ? -10.894 3.000 9.721 1.00 94.88 103 ARG A CA 1
ATOM 788 C C . ARG A 1 103 ? -12.006 2.889 8.678 1.00 94.88 103 ARG A C 1
ATOM 790 O O . ARG A 1 103 ? -12.982 3.624 8.769 1.00 94.88 103 ARG A O 1
ATOM 797 N N . LEU A 1 104 ? -11.862 1.976 7.719 1.00 94.69 104 LEU A N 1
ATOM 798 C CA . LEU A 1 104 ? -12.807 1.716 6.633 1.00 94.69 104 LEU A CA 1
ATOM 799 C C . LEU A 1 104 ? -13.150 0.216 6.571 1.00 94.69 104 LEU A C 1
ATOM 801 O O . LEU A 1 104 ? -12.702 -0.481 5.656 1.00 94.69 104 LEU A O 1
ATOM 805 N N . PRO A 1 105 ? -13.929 -0.301 7.538 1.00 95.12 105 PRO A N 1
ATOM 806 C CA . PRO A 1 105 ? -14.250 -1.720 7.592 1.00 95.12 105 PRO A CA 1
ATOM 807 C C . PRO A 1 105 ? -15.085 -2.137 6.380 1.00 95.12 105 PRO A C 1
ATOM 809 O O . PRO A 1 105 ? -16.092 -1.512 6.046 1.00 95.12 105 PRO A O 1
ATOM 812 N N . GLY A 1 106 ? -14.676 -3.221 5.727 1.00 91.94 106 GLY A N 1
ATOM 813 C CA . GLY A 1 106 ? -15.352 -3.780 4.562 1.00 91.94 106 GLY A CA 1
ATOM 814 C C . GLY A 1 106 ? -14.993 -3.130 3.224 1.00 91.94 106 GLY A C 1
ATOM 815 O O . GLY A 1 106 ? -15.565 -3.541 2.208 1.00 91.94 106 GLY A O 1
ATOM 816 N N . ASP A 1 107 ? -14.053 -2.176 3.177 1.00 94.94 107 ASP A N 1
ATOM 817 C CA . ASP A 1 107 ? -13.627 -1.560 1.916 1.00 94.94 107 ASP A CA 1
ATOM 818 C C . ASP A 1 107 ? -13.039 -2.622 0.971 1.00 94.94 107 ASP A C 1
ATOM 820 O O . ASP A 1 107 ? -12.095 -3.359 1.276 1.00 94.94 107 ASP A O 1
ATOM 824 N N . ARG A 1 108 ? -13.621 -2.717 -0.228 1.00 94.69 108 ARG A N 1
ATOM 825 C CA . ARG A 1 108 ? -13.242 -3.724 -1.223 1.00 94.69 108 ARG A CA 1
ATOM 826 C C . ARG A 1 108 ? -11.788 -3.573 -1.677 1.00 94.69 108 ARG A C 1
ATOM 828 O O . ARG A 1 108 ? -11.157 -4.580 -1.994 1.00 94.69 108 ARG A O 1
ATOM 835 N N . ARG A 1 109 ? -11.252 -2.351 -1.707 1.00 93.56 109 ARG A N 1
ATOM 836 C CA . ARG A 1 109 ? -9.871 -2.078 -2.131 1.00 93.56 109 ARG A CA 1
ATOM 837 C C . ARG A 1 109 ? -8.880 -2.735 -1.183 1.00 93.56 109 ARG A C 1
ATOM 839 O O . ARG A 1 109 ? -7.927 -3.342 -1.656 1.00 93.56 109 ARG A O 1
ATOM 846 N N . ILE A 1 110 ? -9.148 -2.706 0.124 1.00 94.25 110 ILE A N 1
ATOM 847 C CA . ILE A 1 110 ? -8.299 -3.356 1.132 1.00 94.25 110 ILE A CA 1
ATOM 848 C C . ILE A 1 110 ? -8.199 -4.856 0.855 1.00 94.25 110 ILE A C 1
ATOM 850 O O . ILE A 1 110 ? -7.099 -5.408 0.845 1.00 94.25 110 ILE A O 1
ATOM 854 N N . LYS A 1 111 ? -9.330 -5.507 0.555 1.00 93.69 111 LYS A N 1
ATOM 855 C CA . LYS A 1 111 ? -9.367 -6.936 0.208 1.00 93.69 111 LYS A CA 1
ATOM 856 C C . LYS A 1 111 ? -8.559 -7.238 -1.053 1.00 93.69 111 LYS A C 1
ATOM 858 O O . LYS A 1 111 ? -7.770 -8.173 -1.045 1.00 93.69 111 LYS A O 1
ATOM 863 N N . ILE A 1 112 ? -8.721 -6.429 -2.103 1.00 92.44 112 ILE A N 1
ATOM 864 C CA . ILE A 1 112 ? -7.989 -6.593 -3.369 1.00 92.44 112 ILE A CA 1
ATOM 865 C C . ILE A 1 112 ? -6.481 -6.465 -3.141 1.00 92.44 112 ILE A C 1
ATOM 867 O O . ILE A 1 112 ? -5.733 -7.369 -3.502 1.00 92.44 112 ILE A O 1
ATOM 871 N N . VAL A 1 113 ? -6.035 -5.381 -2.499 1.00 92.19 113 VAL A N 1
ATOM 872 C CA . VAL A 1 113 ? -4.604 -5.143 -2.258 1.00 92.19 113 VAL A CA 1
ATOM 873 C C . VAL A 1 113 ? -4.012 -6.228 -1.359 1.00 92.19 113 VAL A C 1
ATOM 875 O O . VAL A 1 113 ? -2.905 -6.697 -1.604 1.00 92.19 113 VAL A O 1
ATOM 878 N N . ARG A 1 114 ? -4.764 -6.691 -0.353 1.00 93.50 114 ARG A N 1
ATOM 879 C CA . ARG A 1 114 ? -4.353 -7.802 0.512 1.00 93.50 114 ARG A CA 1
ATOM 880 C C . ARG A 1 114 ? -4.158 -9.096 -0.270 1.00 93.50 114 ARG A C 1
ATOM 882 O O . ARG A 1 114 ? -3.157 -9.768 -0.053 1.00 93.50 114 ARG A O 1
ATOM 889 N N . SER A 1 115 ? -5.083 -9.433 -1.168 1.00 92.44 115 SER A N 1
ATOM 890 C CA . SER A 1 115 ? -4.935 -10.600 -2.039 1.00 92.44 115 SER A CA 1
ATOM 891 C C . SER A 1 115 ? -3.705 -10.472 -2.932 1.00 92.44 115 SER A C 1
ATOM 893 O O . SER A 1 115 ? -2.952 -11.430 -3.035 1.00 92.44 115 SER A O 1
ATOM 895 N N . MET A 1 116 ? -3.447 -9.290 -3.504 1.00 89.94 116 MET A N 1
ATOM 896 C CA . MET A 1 116 ? -2.247 -9.059 -4.318 1.00 89.94 116 MET A CA 1
ATOM 897 C C . MET A 1 116 ? -0.951 -9.227 -3.516 1.00 89.94 116 MET A C 1
ATOM 899 O O . MET A 1 116 ? -0.018 -9.845 -4.006 1.00 89.94 116 MET A O 1
ATOM 903 N N . ALA A 1 117 ? -0.908 -8.740 -2.273 1.00 88.69 117 ALA A N 1
ATOM 904 C CA . ALA A 1 117 ? 0.258 -8.870 -1.396 1.00 88.69 117 ALA A CA 1
ATOM 905 C C . ALA A 1 117 ? 0.565 -10.323 -0.980 1.00 88.69 117 ALA A C 1
ATOM 907 O O . ALA A 1 117 ? 1.669 -10.612 -0.531 1.00 88.69 117 ALA A O 1
ATOM 908 N N . GLN A 1 118 ? -0.428 -11.214 -1.057 1.00 85.25 118 GLN A N 1
ATOM 909 C CA . GLN A 1 118 ? -0.322 -12.623 -0.661 1.00 85.25 118 GLN A CA 1
ATOM 910 C C . GLN A 1 118 ? -0.146 -13.568 -1.852 1.00 85.25 118 GLN A C 1
ATOM 912 O O . GLN A 1 118 ? 0.072 -14.762 -1.644 1.00 85.25 118 GLN A O 1
ATOM 917 N N . LEU A 1 119 ? -0.261 -13.065 -3.085 1.00 78.31 119 LEU A N 1
ATOM 918 C CA . LEU A 1 119 ? 0.046 -13.864 -4.262 1.00 78.31 119 LEU A CA 1
ATOM 919 C C . LEU A 1 119 ? 1.552 -14.160 -4.269 1.00 78.31 119 LEU A C 1
ATOM 921 O O . LEU A 1 119 ? 2.348 -13.236 -4.089 1.00 78.31 119 LEU A O 1
ATOM 925 N N . PRO A 1 120 ? 1.959 -15.426 -4.460 1.00 60.81 120 PRO A N 1
ATOM 926 C CA . PRO A 1 120 ? 3.363 -15.738 -4.666 1.00 60.81 120 PRO A CA 1
ATOM 927 C C . PRO A 1 120 ? 3.848 -14.996 -5.914 1.00 60.81 120 PRO A C 1
ATOM 929 O O . PRO A 1 120 ? 3.110 -14.885 -6.898 1.00 60.81 120 PRO A O 1
ATOM 932 N N . ALA A 1 121 ? 5.078 -14.478 -5.867 1.00 59.22 121 ALA A N 1
ATOM 933 C CA . ALA A 1 121 ? 5.710 -13.886 -7.040 1.00 59.22 121 ALA A CA 1
ATOM 934 C C . ALA A 1 121 ? 5.617 -14.877 -8.219 1.00 59.22 121 ALA A C 1
ATOM 936 O O . ALA A 1 121 ? 5.725 -16.086 -7.989 1.00 59.22 121 ALA A O 1
ATOM 937 N N . PRO A 1 122 ? 5.407 -14.408 -9.463 1.00 56.97 122 PRO A N 1
ATOM 938 C CA . PRO A 1 122 ? 5.212 -15.283 -10.623 1.00 56.97 122 PRO A CA 1
ATOM 939 C C . PRO A 1 122 ? 6.347 -16.305 -10.804 1.00 56.97 122 PRO A C 1
ATOM 941 O O . PRO A 1 122 ? 6.092 -17.423 -11.247 1.00 56.97 122 PRO A O 1
ATOM 944 N N . ASP A 1 123 ? 7.558 -15.979 -10.350 1.00 54.50 123 ASP A N 1
ATOM 945 C CA . ASP A 1 123 ? 8.726 -16.864 -10.402 1.00 54.50 123 ASP A CA 1
ATOM 946 C C . ASP A 1 123 ? 8.693 -18.009 -9.369 1.00 54.50 123 ASP A C 1
ATOM 948 O O . ASP A 1 123 ? 9.422 -18.987 -9.500 1.00 54.50 123 ASP A O 1
ATOM 952 N N . GLN A 1 124 ? 7.837 -17.926 -8.345 1.00 50.06 124 GLN A N 1
ATOM 953 C CA . GLN A 1 124 ? 7.697 -18.940 -7.289 1.00 50.06 124 GLN A CA 1
ATOM 954 C C . GLN A 1 124 ? 6.544 -19.925 -7.536 1.00 50.06 124 GLN A C 1
ATOM 956 O O . GLN A 1 124 ? 6.412 -20.900 -6.803 1.00 50.06 124 GLN A O 1
ATOM 961 N N . ALA A 1 125 ? 5.714 -19.703 -8.560 1.00 53.03 125 ALA A N 1
ATOM 962 C CA . ALA A 1 125 ? 4.594 -20.586 -8.901 1.00 53.03 125 ALA A CA 1
ATOM 963 C C . ALA A 1 125 ? 4.984 -21.757 -9.833 1.00 53.03 125 ALA A C 1
ATOM 965 O O . ALA A 1 125 ? 4.118 -22.541 -10.217 1.00 53.03 125 ALA A O 1
ATOM 966 N N . ALA A 1 126 ? 6.263 -21.864 -10.213 1.00 49.69 126 ALA A N 1
ATOM 967 C CA . ALA A 1 126 ? 6.770 -22.819 -11.204 1.00 49.69 126 ALA A CA 1
ATOM 968 C C . ALA A 1 126 ? 7.588 -23.995 -10.620 1.00 49.69 126 ALA A C 1
ATOM 970 O O . ALA A 1 126 ? 8.278 -24.680 -11.377 1.00 49.69 126 ALA A O 1
ATOM 971 N N . HIS A 1 127 ? 7.518 -24.246 -9.308 1.00 42.62 127 HIS A N 1
ATOM 972 C CA . HIS A 1 127 ? 8.187 -25.380 -8.655 1.00 42.62 127 HIS A CA 1
ATOM 973 C C . HIS A 1 127 ? 7.200 -26.369 -8.039 1.00 42.62 127 HIS A C 1
ATOM 975 O O . HIS A 1 127 ? 6.273 -25.918 -7.331 1.00 42.62 127 HIS A O 1
#

Mean predicted aligned error: 15.95 Å

Nearest PDB structures (foldseek):
  8sxg-assembly1_C  TM=8.070E-01  e=1.132E+00  Pseudomonas aeruginosa
  3zgq-assembly1_A  TM=7.964E-01  e=1.067E+00  Homo sapiens
  7msk-assembly1_B  TM=9.361E-01  e=2.162E+00  Bacillus thuringiensis serovar andalousiens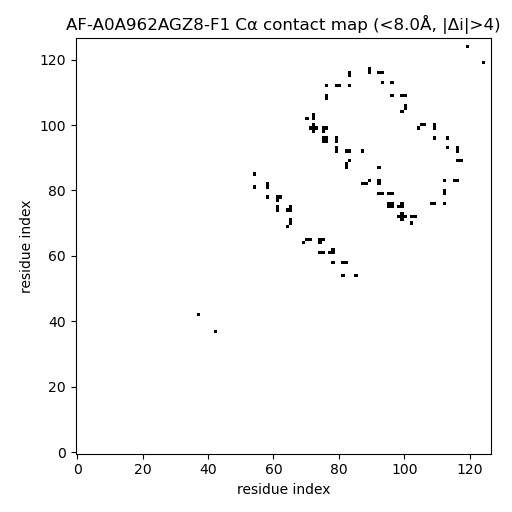is BGSC 4AW1
  8ro0-assembly1_J  TM=6.323E-01  e=1.067E+00  Caenorhabditis elegans
  5gap-assembly1_J  TM=7.734E-01  e=2.736E+00  Saccharomyces cerevisiae

Sequence (127 aa):
MTASRFRILAFALALAFAAIVLAALYARQPARMDGPVPDSGRIADMSAQDTRQADLDQEAAFTRALAQKPDDAETMIRLAALRVVLERDVKETLKLLDRAEKRLPGDRRIKIVRSMAQLPAPDQAAH

Radius of gyration: 22.17 Å; Cα contacts (8 Å, |Δi|>4): 63; chains: 1; bounding box: 63×40×52 Å

Foldseek 3Di:
DPPPPVVVVVVVVVVVVVVVVVVVVVVPPDDDDPDDPPDPVVVVVVVVVVVVVVLVVLLVVLVVVCVVVVQPLVSLLVNLLSCLVVVHDLVVSLVSLVSSCVNVPPPVSSVVSNVSSPDPDPVVVPD